Protein AF-A0A2V4P6G4-F1 (afdb_monomer_lite)

Secondary structure (DSSP, 8-state):
----HHHHHHHH-TTTB-TTSPBPHHHHHH-TTTTSPPPP---S----S-PPP----HHHHHHHHHHHHHHHHHHHHHHH--TT-HHHHHHHHTTTSHHHHHHHHHHHHHHHHHHHHHHHHHHHHHHHHHHHHHHHHHHHHHHHHHHTT--

Radius of gyration: 22.83 Å; chains: 1; bounding box: 56×33×75 Å

Sequence (151 aa):
MTMADSDLNHQLDPWMFDKSGNLTPQARQQHPDLAGTPAAIGTGGSGSGGGQPLVVTPAALHTAGQNALQLGNRMVADCQIPAGNSMFAAATAMSGWAVGGAITTAHQTWEMQFLTLGGNLITIGQNMQDSAAGYTRTDNANHAHLRGMDF

Organism: NCBI:txid565073

Structure (mmCIF, N/CA/C/O backbone):
data_AF-A0A2V4P6G4-F1
#
_entry.id   AF-A0A2V4P6G4-F1
#
loop_
_atom_site.group_PDB
_atom_site.id
_atom_site.type_symbol
_atom_site.label_atom_id
_atom_site.label_alt_id
_atom_site.label_comp_id
_atom_site.label_asym_id
_atom_site.label_entity_id
_atom_site.label_seq_id
_atom_site.pdbx_PDB_ins_code
_atom_site.Cartn_x
_atom_site.Cartn_y
_atom_site.Cartn_z
_atom_site.occupancy
_atom_site.B_iso_or_equiv
_atom_site.auth_seq_id
_atom_site.auth_comp_id
_atom_site.auth_asym_id
_atom_site.auth_atom_id
_atom_site.pdbx_PDB_model_num
ATOM 1 N N . MET A 1 1 ? -18.436 -20.971 1.204 1.00 41.25 1 MET A N 1
ATOM 2 C CA . MET A 1 1 ? -19.291 -20.081 0.395 1.00 41.25 1 MET A CA 1
ATOM 3 C C . MET A 1 1 ? -18.575 -18.743 0.348 1.00 41.25 1 MET A C 1
ATOM 5 O O . MET A 1 1 ? -18.669 -17.973 1.289 1.00 41.25 1 MET A O 1
ATOM 9 N N . THR A 1 2 ? -17.695 -18.562 -0.633 1.00 46.50 2 THR A N 1
ATOM 10 C CA . THR A 1 2 ? -16.889 -17.346 -0.796 1.00 46.50 2 THR A CA 1
ATOM 11 C C . THR A 1 2 ? -17.756 -16.307 -1.487 1.00 46.50 2 THR A C 1
ATOM 13 O O . THR A 1 2 ? -18.020 -16.432 -2.680 1.00 46.50 2 THR A O 1
ATOM 16 N N . MET A 1 3 ? -18.255 -15.336 -0.724 1.00 40.94 3 MET A N 1
ATOM 17 C CA . MET A 1 3 ? -18.808 -14.107 -1.290 1.00 40.94 3 MET A CA 1
ATOM 18 C C . MET A 1 3 ? -17.674 -13.452 -2.083 1.00 40.94 3 MET A C 1
ATOM 20 O O . MET A 1 3 ? -16.583 -13.268 -1.543 1.00 40.94 3 MET A O 1
ATOM 24 N N . ALA A 1 4 ? -17.881 -13.228 -3.378 1.00 50.12 4 ALA A N 1
ATOM 25 C CA . ALA A 1 4 ? -16.878 -12.583 -4.210 1.00 50.12 4 ALA A CA 1
ATOM 26 C C . ALA A 1 4 ? -16.639 -11.159 -3.688 1.00 50.12 4 ALA A C 1
ATOM 28 O O . ALA A 1 4 ? -17.573 -10.505 -3.231 1.00 50.12 4 ALA A O 1
ATOM 29 N N . ASP A 1 5 ? -15.400 -10.681 -3.772 1.00 54.97 5 ASP A N 1
ATOM 30 C CA . ASP A 1 5 ? -14.977 -9.331 -3.365 1.00 54.97 5 ASP A CA 1
ATOM 31 C C . ASP A 1 5 ? -15.906 -8.233 -3.938 1.00 54.97 5 ASP A C 1
ATOM 33 O O . ASP A 1 5 ? -16.254 -7.264 -3.267 1.00 54.97 5 ASP A O 1
ATOM 37 N N . SER A 1 6 ? -16.449 -8.476 -5.140 1.00 55.41 6 SER A N 1
ATOM 38 C CA . SER A 1 6 ? -17.459 -7.647 -5.805 1.00 55.41 6 SER A CA 1
ATOM 39 C C . SER A 1 6 ? -18.785 -7.523 -5.044 1.00 55.41 6 SER A C 1
ATOM 41 O O . SER A 1 6 ? -19.347 -6.434 -4.997 1.00 55.41 6 SER A O 1
ATOM 43 N N . ASP A 1 7 ? -19.283 -8.590 -4.412 1.00 58.69 7 ASP A N 1
ATOM 44 C CA . ASP A 1 7 ? -20.525 -8.537 -3.621 1.00 58.69 7 ASP A CA 1
ATOM 45 C C . ASP A 1 7 ? -20.340 -7.723 -2.336 1.00 58.69 7 ASP A C 1
ATOM 47 O O . ASP A 1 7 ? -21.251 -7.010 -1.914 1.00 58.69 7 ASP A O 1
ATOM 51 N N . LEU A 1 8 ? -19.153 -7.802 -1.724 1.00 58.59 8 LEU A N 1
ATOM 52 C CA . LEU A 1 8 ? -18.829 -7.019 -0.533 1.00 58.59 8 LEU A CA 1
ATOM 53 C C . LEU A 1 8 ? -18.698 -5.532 -0.887 1.00 58.59 8 LEU A C 1
ATOM 55 O O . LEU A 1 8 ? -19.271 -4.684 -0.205 1.00 58.59 8 LEU A O 1
ATOM 59 N N . ASN A 1 9 ? -18.022 -5.223 -1.995 1.00 58.03 9 ASN A N 1
ATOM 60 C CA . ASN A 1 9 ? -17.860 -3.851 -2.473 1.00 58.03 9 ASN A CA 1
ATOM 61 C C . ASN A 1 9 ? -19.213 -3.215 -2.859 1.00 58.03 9 ASN A C 1
ATOM 63 O O . ASN A 1 9 ? -19.461 -2.043 -2.586 1.00 58.03 9 ASN A O 1
ATOM 67 N N . HIS A 1 10 ? -20.139 -4.007 -3.412 1.00 58.28 10 HIS A N 1
ATOM 68 C CA . HIS A 1 10 ? -21.508 -3.567 -3.704 1.00 58.28 10 HIS A CA 1
ATOM 69 C C . HIS A 1 10 ? -22.352 -3.323 -2.441 1.00 58.28 10 HIS A C 1
ATOM 71 O O . HIS A 1 10 ? -23.263 -2.494 -2.466 1.00 58.28 10 HIS A O 1
ATOM 77 N N . GLN A 1 11 ? -22.083 -4.037 -1.343 1.00 58.91 11 GLN A N 1
ATOM 78 C CA . GL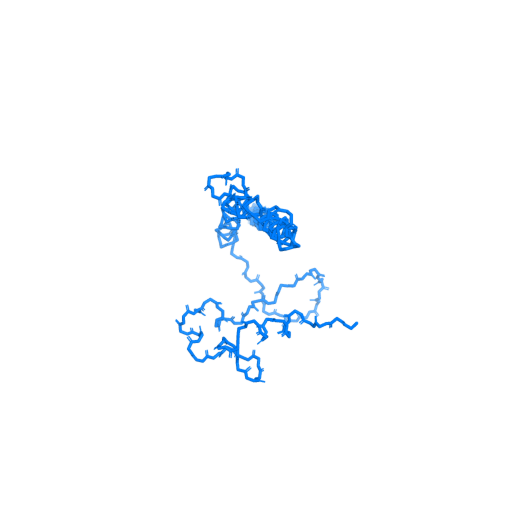N A 1 11 ? -22.780 -3.833 -0.068 1.00 58.91 11 GLN A CA 1
ATOM 79 C C . GLN A 1 11 ? -22.259 -2.627 0.712 1.00 58.91 11 GLN A C 1
ATOM 81 O O . GLN A 1 11 ? -23.041 -1.983 1.412 1.00 58.91 11 GLN A O 1
ATOM 86 N N . LEU A 1 12 ? -20.963 -2.331 0.607 1.00 59.16 12 LEU A N 1
ATOM 87 C CA . LEU A 1 12 ? -20.333 -1.228 1.329 1.00 59.16 12 LEU A CA 1
ATOM 88 C C . LEU A 1 12 ? -20.625 0.135 0.680 1.00 59.16 12 LEU A C 1
ATOM 90 O O . LEU A 1 12 ? -20.827 1.101 1.413 1.00 59.16 12 LEU A O 1
ATOM 94 N N . ASP A 1 13 ? -20.770 0.199 -0.652 1.00 63.94 13 ASP A N 1
ATOM 95 C CA . ASP A 1 13 ? -20.982 1.457 -1.386 1.00 63.94 13 ASP A CA 1
ATOM 96 C C . ASP A 1 13 ? -22.199 1.435 -2.342 1.00 63.94 13 ASP A C 1
ATOM 98 O O . ASP A 1 13 ? -22.058 1.535 -3.568 1.00 63.94 13 ASP A O 1
ATOM 102 N N . PRO A 1 14 ? -23.440 1.389 -1.814 1.00 64.00 14 PRO A N 1
ATOM 103 C CA . PRO A 1 14 ? -24.666 1.285 -2.618 1.00 64.00 14 PRO A CA 1
ATOM 104 C C . PRO A 1 14 ? -24.974 2.523 -3.478 1.00 64.00 14 PRO A C 1
ATOM 106 O O . PRO A 1 14 ? -25.868 2.489 -4.323 1.00 64.00 14 PRO A O 1
ATOM 109 N N . TRP A 1 15 ? -24.268 3.634 -3.256 1.00 71.50 15 TRP A N 1
ATOM 110 C CA . TRP A 1 15 ? -24.363 4.849 -4.070 1.00 71.50 15 TRP A CA 1
ATOM 111 C C . TRP A 1 15 ? -23.343 4.865 -5.225 1.00 71.50 15 TRP A C 1
ATOM 113 O O . TRP A 1 15 ? -23.521 5.601 -6.202 1.00 71.50 15 TRP A O 1
ATOM 123 N N . MET A 1 16 ? -22.283 4.055 -5.124 1.00 67.88 16 MET A N 1
ATOM 124 C CA . MET A 1 16 ? -21.171 4.036 -6.072 1.00 67.88 16 MET A CA 1
ATOM 125 C C . MET A 1 16 ? -21.465 3.123 -7.266 1.00 67.88 16 MET A C 1
ATOM 127 O O . MET A 1 16 ? -21.169 3.494 -8.403 1.00 67.88 16 MET A O 1
ATOM 131 N N . PHE A 1 17 ? -22.135 1.992 -7.032 1.00 69.56 17 PHE A N 1
ATOM 132 C CA . PHE A 1 17 ? -22.493 1.012 -8.060 1.00 69.56 17 PHE A CA 1
ATOM 133 C C . PHE A 1 17 ? -24.010 0.902 -8.246 1.00 69.56 17 PHE A C 1
ATOM 135 O O . PHE A 1 17 ? -24.779 0.887 -7.287 1.00 69.56 17 PHE A O 1
ATOM 142 N N . ASP A 1 18 ? -24.459 0.830 -9.497 1.00 68.88 18 ASP A N 1
ATOM 143 C CA . ASP A 1 18 ? -25.845 0.537 -9.833 1.00 68.88 18 ASP A CA 1
ATOM 144 C C . ASP A 1 18 ? -26.171 -0.955 -9.646 1.00 68.88 18 ASP A C 1
ATOM 146 O O . ASP A 1 18 ? -25.302 -1.797 -9.419 1.00 68.88 18 ASP A O 1
ATOM 150 N N . LYS A 1 19 ? -27.455 -1.311 -9.775 1.00 63.47 19 LYS A N 1
ATOM 151 C CA . LYS A 1 19 ? -27.935 -2.700 -9.627 1.00 63.47 19 LYS A CA 1
ATOM 152 C C . LYS A 1 19 ? -27.333 -3.686 -10.640 1.00 63.47 19 LYS A C 1
ATOM 154 O O . LYS A 1 19 ? -27.551 -4.886 -10.504 1.00 63.47 19 LYS A O 1
ATOM 159 N N . SER A 1 20 ? -26.627 -3.189 -11.651 1.00 62.22 20 SER A N 1
ATOM 160 C CA . SER A 1 20 ? -25.957 -3.971 -12.690 1.00 62.22 20 SER A CA 1
ATOM 161 C C . SER A 1 20 ? -24.440 -4.048 -12.465 1.00 62.22 20 SER A C 1
A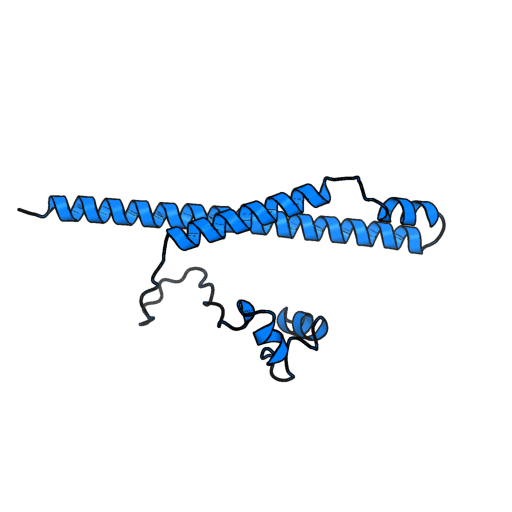TOM 163 O O . SER A 1 20 ? -23.745 -4.635 -13.289 1.00 62.22 20 SER A O 1
ATOM 165 N N . GLY A 1 21 ? -23.924 -3.463 -11.375 1.00 57.22 21 GLY A N 1
ATOM 166 C CA . GLY A 1 21 ? -22.501 -3.425 -11.036 1.00 57.22 21 GLY A CA 1
ATOM 167 C C . GLY A 1 21 ? -21.693 -2.360 -11.775 1.00 57.22 21 GLY A C 1
ATOM 168 O O . GLY A 1 21 ? -20.466 -2.394 -11.738 1.00 57.22 21 GLY A O 1
ATOM 169 N N . ASN A 1 22 ? -22.347 -1.409 -12.446 1.00 64.94 22 ASN A N 1
ATOM 170 C CA . ASN A 1 22 ? -21.659 -0.306 -13.115 1.00 64.94 22 ASN A CA 1
ATOM 171 C C . ASN A 1 22 ? -21.613 0.933 -12.222 1.00 64.94 22 ASN A C 1
ATOM 173 O O . ASN A 1 22 ? -22.536 1.191 -11.454 1.00 64.94 22 ASN A O 1
ATOM 177 N N . LEU A 1 23 ? -20.576 1.757 -12.373 1.00 68.56 23 LEU A N 1
ATOM 178 C CA . LEU A 1 23 ? -20.483 3.022 -11.646 1.00 68.56 23 LEU A CA 1
ATOM 179 C C . LEU A 1 23 ? -21.652 3.952 -11.990 1.00 68.56 23 LEU A C 1
ATOM 181 O O . LEU A 1 23 ? -21.940 4.234 -13.168 1.00 68.56 23 LEU A O 1
ATOM 185 N N . THR A 1 24 ? -22.294 4.493 -10.956 1.00 73.00 24 THR A N 1
ATOM 186 C CA . THR A 1 24 ? -23.353 5.487 -11.133 1.00 73.00 24 THR A CA 1
ATOM 187 C C . THR A 1 24 ? -22.798 6.744 -11.827 1.00 73.00 24 THR A C 1
ATOM 189 O O . THR A 1 24 ? -21.595 7.026 -11.776 1.00 73.00 24 THR A O 1
ATOM 192 N N . PRO A 1 25 ? -23.636 7.533 -12.525 1.00 67.19 25 PRO A N 1
ATOM 193 C CA . PRO A 1 25 ? -23.183 8.764 -13.179 1.00 67.19 25 PRO A CA 1
ATOM 194 C C . PRO A 1 25 ? -22.549 9.768 -12.204 1.00 67.19 25 PRO A C 1
ATOM 196 O O . PRO A 1 25 ? -21.629 10.490 -12.575 1.00 67.19 25 PRO A O 1
ATOM 199 N N . GLN A 1 26 ? -23.023 9.782 -10.955 1.00 63.88 26 GLN A N 1
ATOM 200 C CA . GLN A 1 26 ? -22.497 10.624 -9.880 1.00 63.88 26 GLN A CA 1
ATOM 201 C C . GLN A 1 26 ? -21.117 10.137 -9.412 1.00 63.88 26 GLN A C 1
ATOM 203 O O . GLN A 1 26 ? -20.202 10.949 -9.279 1.00 63.88 26 GLN A O 1
ATOM 208 N N . ALA A 1 27 ? -20.927 8.820 -9.264 1.00 63.31 27 ALA A N 1
ATOM 209 C CA . ALA A 1 27 ? -19.631 8.232 -8.929 1.00 63.31 27 ALA A CA 1
ATOM 210 C C . ALA A 1 27 ? -18.577 8.480 -10.020 1.00 63.31 27 ALA A C 1
ATOM 212 O O . ALA A 1 27 ? -17.444 8.829 -9.709 1.00 63.31 27 ALA A O 1
ATOM 213 N N . ARG A 1 28 ? -18.959 8.418 -11.303 1.00 64.00 28 ARG A N 1
ATOM 214 C CA . ARG A 1 28 ? -18.058 8.729 -12.433 1.00 64.00 28 ARG A CA 1
ATOM 215 C C . ARG A 1 28 ? -17.573 10.180 -12.470 1.00 64.00 28 ARG A C 1
ATOM 217 O O . ARG A 1 28 ? -16.501 10.438 -13.005 1.00 64.00 28 ARG A O 1
ATOM 224 N N . GLN A 1 29 ? -18.353 11.124 -11.942 1.00 61.38 29 GLN A N 1
ATOM 225 C CA . GLN A 1 29 ? -17.952 12.534 -11.872 1.00 61.38 29 GLN A CA 1
ATOM 226 C C . GLN A 1 29 ? -16.992 12.813 -10.712 1.00 61.38 29 GLN A C 1
ATOM 228 O O . GLN A 1 29 ? -16.122 13.670 -10.841 1.00 61.38 29 GLN A O 1
ATOM 233 N N . GLN A 1 30 ? -17.151 12.107 -9.591 1.00 57.12 30 GLN A N 1
ATOM 234 C CA . GLN A 1 30 ? -16.311 12.285 -8.403 1.00 57.12 30 GLN A CA 1
ATOM 235 C C . GLN A 1 30 ? -15.032 11.439 -8.448 1.00 57.12 30 GLN A C 1
ATOM 237 O O . GLN A 1 30 ? -14.015 11.846 -7.893 1.00 57.12 30 GLN A O 1
ATOM 242 N N . HIS A 1 31 ? -15.068 10.317 -9.168 1.00 57.75 31 HIS A N 1
ATOM 243 C CA . HIS A 1 31 ? -13.965 9.375 -9.330 1.00 57.75 31 HIS A CA 1
ATOM 244 C C . HIS A 1 31 ? -13.703 9.099 -10.822 1.00 57.75 31 HIS A C 1
ATOM 246 O O . HIS A 1 31 ? -14.109 8.063 -11.362 1.00 57.75 31 HIS A O 1
ATOM 252 N N . PRO A 1 32 ? -13.064 10.047 -11.536 1.00 56.06 32 PRO A N 1
ATOM 253 C CA . PRO A 1 32 ? -12.727 9.876 -12.950 1.00 56.06 32 PRO A CA 1
ATOM 254 C C . PRO A 1 32 ? -11.685 8.768 -13.190 1.00 56.06 32 PRO A C 1
ATOM 256 O O . PRO A 1 32 ? -11.561 8.284 -14.312 1.00 56.06 32 PRO A O 1
ATOM 259 N N . ASP A 1 33 ? -10.960 8.352 -12.150 1.00 53.66 33 ASP A N 1
ATOM 260 C CA . ASP A 1 33 ? -10.011 7.234 -12.146 1.00 53.66 33 ASP A CA 1
ATOM 261 C C . ASP A 1 33 ? -10.705 5.865 -12.228 1.00 53.66 33 ASP A C 1
ATOM 263 O O . ASP A 1 33 ? -10.234 4.976 -12.934 1.00 53.66 33 ASP A O 1
ATOM 267 N N . LEU A 1 34 ? -11.856 5.718 -11.569 1.00 54.59 34 LEU A N 1
ATOM 268 C CA . LEU A 1 34 ? -12.681 4.508 -11.582 1.00 54.59 34 LEU A CA 1
ATOM 269 C C . LEU A 1 34 ? -13.527 4.383 -12.863 1.00 54.59 34 LEU A C 1
ATOM 271 O O . LEU A 1 34 ? -13.938 3.287 -13.236 1.00 54.59 34 LEU A O 1
ATOM 275 N N . ALA A 1 35 ? -13.788 5.497 -13.555 1.00 53.03 35 ALA A N 1
ATOM 276 C CA . ALA A 1 35 ? -14.574 5.535 -14.791 1.00 53.03 35 ALA A CA 1
ATOM 277 C C . ALA A 1 35 ? -13.851 4.929 -16.009 1.00 53.03 35 ALA A C 1
ATOM 279 O O . ALA A 1 35 ? -14.492 4.636 -17.023 1.00 53.03 35 ALA A O 1
ATOM 280 N N . GLY A 1 36 ? -12.530 4.763 -15.931 1.00 50.69 36 GLY A N 1
ATOM 281 C CA . GLY A 1 36 ? -11.765 4.022 -16.924 1.00 50.69 36 GLY A CA 1
ATOM 282 C C . GLY A 1 36 ? -11.897 2.527 -16.674 1.00 50.69 36 GLY A C 1
ATOM 283 O O . GLY A 1 36 ? -11.751 2.079 -15.542 1.00 50.69 36 GLY A O 1
ATOM 284 N N . THR A 1 37 ? -12.139 1.737 -17.722 1.00 46.69 37 THR A N 1
ATOM 285 C CA . THR A 1 37 ? -11.984 0.281 -17.641 1.00 46.69 37 THR A CA 1
ATOM 286 C C . THR A 1 37 ? -10.584 -0.003 -17.091 1.00 46.69 37 THR A C 1
ATOM 288 O O . THR A 1 37 ? -9.612 0.367 -17.761 1.00 46.69 37 THR A O 1
ATOM 291 N N . PRO A 1 38 ? -10.435 -0.618 -15.901 1.00 45.53 38 PRO A N 1
ATOM 292 C CA . PRO A 1 38 ? -9.119 -0.986 -15.412 1.00 45.53 38 PRO A CA 1
ATOM 293 C C . PRO A 1 38 ? -8.489 -1.892 -16.464 1.00 45.53 38 PRO A C 1
ATOM 295 O O . PRO A 1 38 ? -9.108 -2.872 -16.890 1.00 45.53 38 PRO A O 1
ATOM 298 N N . ALA A 1 39 ? -7.289 -1.552 -16.933 1.00 45.78 39 ALA A N 1
ATOM 299 C CA . ALA A 1 39 ? -6.548 -2.470 -17.781 1.00 45.78 39 ALA A CA 1
ATOM 300 C C . ALA A 1 39 ? -6.417 -3.787 -17.007 1.00 45.78 39 ALA A C 1
ATOM 302 O O . ALA A 1 39 ? -5.971 -3.784 -15.857 1.00 45.78 39 ALA A O 1
ATOM 303 N N . ALA A 1 40 ? -6.864 -4.893 -17.604 1.00 39.69 40 ALA A N 1
ATOM 304 C CA . ALA A 1 40 ? -6.770 -6.197 -16.969 1.00 39.69 40 ALA A CA 1
ATOM 305 C C . ALA A 1 40 ? -5.315 -6.430 -16.539 1.00 39.69 40 ALA A C 1
ATOM 307 O O . ALA A 1 40 ? -4.403 -6.381 -17.367 1.00 39.69 40 ALA A O 1
ATOM 308 N N . ILE A 1 41 ? -5.092 -6.661 -15.243 1.00 39.62 41 ILE A N 1
ATOM 309 C CA . ILE A 1 41 ? -3.777 -7.050 -14.736 1.00 39.62 41 ILE A CA 1
ATOM 310 C C . ILE A 1 41 ? -3.559 -8.495 -15.183 1.00 39.62 41 ILE A C 1
ATOM 312 O O . ILE A 1 41 ? -4.006 -9.441 -14.539 1.00 39.62 41 ILE A O 1
ATOM 316 N N . GLY A 1 42 ? -2.921 -8.662 -16.340 1.00 35.53 42 GLY A N 1
ATOM 317 C CA . GLY A 1 42 ? -2.499 -9.963 -16.835 1.00 35.53 42 GLY A CA 1
ATOM 318 C C . GLY A 1 42 ? -1.346 -10.486 -15.986 1.00 35.53 42 GLY A C 1
ATOM 319 O O . GLY A 1 42 ? -0.195 -10.104 -16.190 1.00 35.53 42 GLY A O 1
ATOM 320 N N . THR A 1 43 ? -1.639 -11.373 -15.039 1.00 39.06 43 THR A N 1
ATOM 321 C CA . THR A 1 43 ? -0.626 -12.223 -14.416 1.00 39.06 43 THR A CA 1
ATOM 322 C C . THR A 1 43 ? -0.177 -13.262 -15.443 1.00 39.06 43 THR A C 1
ATOM 324 O O . THR A 1 43 ? -0.904 -14.193 -15.754 1.00 39.06 43 THR A O 1
ATOM 327 N N . GLY A 1 44 ? 1.013 -13.049 -16.012 1.00 47.19 44 GLY A N 1
ATOM 328 C CA . GLY A 1 44 ? 1.842 -14.042 -16.705 1.00 47.19 44 GLY A CA 1
ATOM 329 C C . GLY A 1 44 ? 1.129 -15.090 -17.569 1.00 47.19 44 GLY A C 1
ATOM 330 O O . GLY A 1 44 ? 0.730 -16.145 -17.089 1.00 47.19 44 GLY A O 1
ATOM 331 N N . GLY A 1 45 ? 1.120 -14.876 -18.882 1.00 34.72 45 GLY A N 1
ATOM 332 C CA . GLY A 1 45 ? 0.834 -15.935 -19.841 1.00 34.72 45 GLY A CA 1
ATOM 333 C C . GLY A 1 45 ? 1.314 -15.544 -21.226 1.00 34.72 45 GLY A C 1
ATOM 334 O O . GLY A 1 45 ? 0.772 -14.620 -21.826 1.00 34.72 45 GLY A O 1
ATOM 335 N N . SER A 1 46 ? 2.325 -16.251 -21.736 1.00 45.12 46 SER A N 1
ATOM 336 C CA . SER A 1 46 ? 2.700 -16.252 -23.151 1.00 45.12 46 SER A CA 1
ATOM 337 C C . SER A 1 46 ? 1.537 -16.814 -23.973 1.00 45.12 46 SER A C 1
ATOM 339 O O . SER A 1 46 ? 1.509 -17.993 -24.313 1.00 45.12 46 SER A O 1
ATOM 341 N N . GLY A 1 47 ? 0.529 -15.983 -24.223 1.00 37.72 47 GLY A N 1
ATOM 342 C CA . GLY A 1 47 ? -0.610 -16.284 -25.072 1.00 37.72 47 GLY A CA 1
ATOM 343 C C . GLY A 1 47 ? -0.407 -15.637 -26.430 1.00 37.72 47 GLY A C 1
ATOM 344 O O . GLY A 1 47 ? -0.501 -14.421 -26.568 1.00 37.72 47 GLY A O 1
ATOM 345 N N . SER A 1 48 ? -0.144 -16.459 -27.438 1.00 41.94 48 SER A N 1
ATOM 346 C CA . SER A 1 48 ? -0.254 -16.129 -28.855 1.00 41.94 48 SER A CA 1
ATOM 347 C C . SER A 1 48 ? -1.720 -15.845 -29.212 1.00 41.94 48 SER A C 1
ATOM 349 O O . SER A 1 48 ? -2.417 -16.663 -29.801 1.00 41.94 48 SER A O 1
ATOM 351 N N . GLY A 1 49 ? -2.208 -14.673 -28.822 1.00 40.59 49 GLY A N 1
ATOM 352 C CA . GLY A 1 49 ? -3.499 -14.130 -29.225 1.00 40.59 49 GLY A CA 1
ATOM 353 C C . GLY A 1 49 ? -3.305 -12.661 -29.556 1.00 40.59 49 GLY A C 1
ATOM 354 O O . GLY A 1 49 ? -2.672 -11.954 -28.780 1.00 40.59 49 GLY A O 1
ATOM 355 N N . GLY A 1 50 ? -3.786 -12.226 -30.723 1.00 45.66 50 GLY A N 1
ATOM 356 C CA . GLY A 1 50 ? -3.608 -10.877 -31.270 1.00 45.66 50 GLY A CA 1
ATOM 357 C C . GLY A 1 50 ? -4.269 -9.780 -30.433 1.00 45.66 50 GLY A C 1
ATOM 358 O O . GLY A 1 50 ? -5.254 -9.180 -30.852 1.00 45.66 50 GLY A O 1
ATOM 359 N N . GLY A 1 51 ? -3.727 -9.530 -29.245 1.00 45.25 51 GLY A N 1
ATOM 360 C CA . GLY A 1 51 ? -3.983 -8.346 -28.449 1.00 45.25 51 GLY A CA 1
ATOM 361 C C . GLY A 1 51 ? -3.220 -7.162 -29.027 1.00 45.25 51 GLY A C 1
ATOM 362 O O . GLY A 1 51 ? -2.131 -7.318 -29.583 1.00 45.25 51 GLY A O 1
ATOM 363 N N . GLN A 1 52 ? -3.807 -5.973 -28.902 1.00 47.84 52 GLN A N 1
ATOM 364 C CA . GLN A 1 52 ? -3.098 -4.720 -29.144 1.00 47.84 52 GLN A CA 1
ATOM 365 C C . GLN A 1 52 ? -1.737 -4.761 -28.431 1.00 47.84 52 GLN A C 1
ATOM 367 O O . GLN A 1 52 ? -1.679 -5.252 -27.298 1.00 47.84 52 GLN A O 1
ATOM 372 N N . PRO A 1 53 ? -0.650 -4.289 -29.068 1.00 52.16 53 PRO A N 1
ATOM 373 C CA . PRO A 1 53 ? 0.657 -4.284 -28.435 1.00 52.16 53 PRO A CA 1
ATOM 374 C C . PRO A 1 53 ? 0.542 -3.547 -27.102 1.00 52.16 53 PRO A C 1
ATOM 376 O O . PRO A 1 53 ? 0.080 -2.408 -27.051 1.00 52.16 53 PRO A O 1
ATOM 379 N N . LEU A 1 54 ? 0.914 -4.227 -26.017 1.00 56.47 54 LEU A N 1
ATOM 380 C CA . LEU A 1 54 ? 0.984 -3.624 -24.696 1.00 56.47 54 LEU A CA 1
ATOM 381 C C . LEU A 1 54 ? 2.052 -2.527 -24.751 1.00 56.47 54 LEU A C 1
ATOM 383 O O . LEU A 1 54 ? 3.248 -2.809 -24.681 1.00 56.47 54 LEU A O 1
ATOM 387 N N . VAL A 1 55 ? 1.622 -1.278 -24.922 1.00 65.00 55 VAL A N 1
ATOM 388 C CA . VAL A 1 55 ? 2.518 -0.123 -24.884 1.00 65.00 55 VAL A CA 1
ATOM 389 C C . VAL A 1 55 ? 2.811 0.167 -23.422 1.00 65.00 55 VAL A C 1
ATOM 391 O O . VAL A 1 55 ? 2.009 0.775 -22.714 1.00 65.00 55 VAL A O 1
ATOM 394 N N . VAL A 1 56 ? 3.959 -0.312 -22.955 1.00 70.75 56 VAL A N 1
ATOM 395 C CA . VAL A 1 56 ? 4.443 0.009 -21.618 1.00 70.75 56 VAL A CA 1
ATOM 396 C C . VAL A 1 56 ? 5.210 1.319 -21.662 1.00 70.75 56 VAL A C 1
ATOM 398 O O . VAL A 1 56 ? 6.176 1.450 -22.407 1.00 70.75 56 VAL A O 1
ATOM 401 N N . THR A 1 57 ? 4.808 2.268 -20.818 1.00 82.12 57 THR A N 1
ATOM 402 C CA . THR A 1 57 ? 5.512 3.539 -20.630 1.00 82.12 57 THR A CA 1
ATOM 403 C C . THR A 1 57 ? 6.325 3.472 -19.332 1.00 82.12 57 THR A C 1
ATOM 405 O O . THR A 1 57 ? 5.739 3.603 -18.253 1.00 82.12 57 THR A O 1
ATOM 408 N N . PRO A 1 58 ? 7.663 3.305 -19.381 1.00 79.81 58 PRO A N 1
ATOM 409 C CA . PRO A 1 58 ? 8.488 3.165 -18.176 1.00 79.81 58 PRO A CA 1
ATOM 410 C C . PRO A 1 58 ? 8.362 4.348 -17.209 1.00 79.81 58 PRO A C 1
ATOM 412 O O . PRO A 1 58 ? 8.365 4.159 -15.996 1.00 79.81 58 PRO A O 1
ATOM 415 N N . ALA A 1 59 ? 8.173 5.563 -17.734 1.00 72.88 59 ALA A N 1
ATOM 416 C CA . ALA A 1 59 ? 7.942 6.753 -16.917 1.00 72.88 59 ALA A CA 1
ATOM 417 C C . ALA A 1 59 ? 6.648 6.654 -16.088 1.00 72.88 59 ALA A C 1
ATOM 419 O O . ALA A 1 59 ? 6.655 6.975 -14.903 1.00 72.88 59 ALA A O 1
ATOM 420 N N . ALA A 1 60 ? 5.559 6.150 -16.680 1.00 78.19 60 ALA A N 1
ATOM 421 C CA . ALA A 1 60 ? 4.289 5.977 -15.977 1.00 78.19 60 ALA A CA 1
ATOM 422 C C . ALA A 1 60 ? 4.392 4.903 -14.882 1.00 78.19 60 ALA A C 1
ATOM 424 O O . ALA A 1 60 ? 3.896 5.110 -13.776 1.00 78.19 60 ALA A O 1
ATOM 425 N N . LEU A 1 61 ? 5.096 3.797 -15.156 1.00 82.50 61 LEU A N 1
ATOM 426 C CA . LEU A 1 61 ? 5.406 2.771 -14.154 1.00 82.50 61 LEU A CA 1
ATOM 427 C C . LEU A 1 61 ? 6.232 3.334 -12.995 1.00 82.50 61 LEU A C 1
ATOM 429 O O . LEU A 1 61 ? 5.951 3.035 -11.839 1.00 82.50 61 LEU A O 1
ATOM 433 N N . HIS A 1 62 ? 7.226 4.172 -13.288 1.00 82.38 62 HIS A N 1
ATOM 434 C CA . HIS A 1 62 ? 8.056 4.782 -12.257 1.00 82.38 62 HIS A CA 1
ATOM 435 C C . HIS A 1 62 ? 7.241 5.713 -11.352 1.00 82.38 62 HIS A C 1
ATOM 437 O O . HIS A 1 62 ? 7.316 5.601 -10.129 1.00 82.38 62 HIS A O 1
ATOM 443 N N . THR A 1 63 ? 6.415 6.587 -11.937 1.00 84.88 63 THR A N 1
ATOM 444 C CA . THR A 1 63 ? 5.518 7.471 -11.178 1.00 84.88 63 THR A CA 1
ATOM 445 C C . THR A 1 63 ? 4.523 6.673 -10.338 1.00 84.88 63 THR A C 1
ATOM 447 O O . THR A 1 63 ? 4.386 6.936 -9.145 1.00 84.88 63 THR A O 1
ATOM 450 N N . ALA A 1 64 ? 3.868 5.666 -10.922 1.00 84.75 64 ALA A N 1
ATOM 451 C CA . ALA A 1 64 ? 2.942 4.805 -10.191 1.00 84.75 64 ALA A CA 1
ATOM 452 C C . ALA A 1 64 ? 3.645 4.077 -9.035 1.00 84.75 64 ALA A C 1
ATOM 454 O O . ALA A 1 64 ? 3.136 4.062 -7.914 1.00 84.75 64 ALA A O 1
ATOM 455 N N . GLY A 1 65 ? 4.853 3.560 -9.276 1.00 87.44 65 GLY A N 1
ATOM 456 C CA . GLY A 1 65 ? 5.648 2.886 -8.259 1.00 87.44 65 GLY A CA 1
ATOM 457 C C . GLY A 1 65 ? 6.062 3.809 -7.113 1.00 87.44 65 GLY A C 1
ATOM 458 O O . GLY A 1 65 ? 5.956 3.436 -5.948 1.00 87.44 65 GLY A O 1
ATOM 459 N N . GLN A 1 66 ? 6.476 5.043 -7.416 1.00 89.19 66 GLN A N 1
ATOM 460 C CA . GLN A 1 66 ? 6.780 6.056 -6.400 1.00 89.19 66 GLN A CA 1
ATOM 461 C C . GLN A 1 66 ? 5.551 6.437 -5.569 1.00 89.19 66 GLN A C 1
ATOM 463 O O . GLN A 1 66 ? 5.657 6.521 -4.346 1.00 89.19 66 GLN A O 1
ATOM 468 N N . ASN A 1 67 ? 4.391 6.619 -6.203 1.00 89.69 67 ASN A N 1
ATOM 469 C CA . ASN A 1 67 ? 3.146 6.929 -5.502 1.00 89.69 67 ASN A CA 1
ATOM 470 C C . ASN A 1 67 ? 2.740 5.788 -4.560 1.00 89.69 67 ASN A C 1
ATOM 472 O O . ASN A 1 67 ? 2.404 6.033 -3.402 1.00 89.69 67 ASN A O 1
ATOM 476 N N . ALA A 1 68 ? 2.832 4.539 -5.029 1.00 89.56 68 ALA A N 1
ATOM 477 C CA . ALA A 1 68 ? 2.537 3.350 -4.231 1.00 89.56 68 ALA A CA 1
ATOM 478 C C . ALA A 1 68 ? 3.484 3.219 -3.023 1.00 89.56 68 ALA A C 1
ATOM 480 O O . ALA A 1 68 ? 3.020 3.002 -1.904 1.00 89.56 68 ALA A O 1
ATOM 481 N N . LEU A 1 69 ? 4.790 3.446 -3.217 1.00 91.69 69 LEU A N 1
ATOM 482 C CA . LEU A 1 69 ? 5.768 3.477 -2.124 1.00 91.69 69 LEU A CA 1
ATOM 483 C C . LEU A 1 69 ? 5.453 4.570 -1.100 1.00 91.69 69 LEU A C 1
ATOM 485 O O . LEU A 1 69 ? 5.489 4.313 0.100 1.00 91.69 69 LEU A O 1
ATOM 489 N N . GLN A 1 70 ? 5.169 5.794 -1.552 1.00 92.69 70 GLN A N 1
ATOM 490 C CA . GLN A 1 70 ? 4.860 6.910 -0.655 1.00 92.69 70 GLN A CA 1
ATOM 491 C C . GLN A 1 70 ? 3.602 6.636 0.166 1.00 92.69 70 GLN A C 1
ATOM 493 O O . GLN A 1 70 ? 3.617 6.839 1.380 1.00 92.69 70 GLN A O 1
ATOM 498 N N . LEU A 1 71 ? 2.541 6.141 -0.477 1.00 92.31 71 LEU A N 1
ATOM 499 C CA . LEU A 1 71 ? 1.301 5.793 0.205 1.00 92.31 71 LEU A CA 1
ATOM 500 C C . LEU A 1 71 ? 1.522 4.654 1.204 1.00 92.31 71 LEU A C 1
ATOM 502 O O . LEU A 1 71 ? 1.151 4.795 2.365 1.00 92.31 71 LEU A O 1
ATOM 506 N N . GLY A 1 72 ? 2.181 3.569 0.791 1.00 90.50 72 GLY A N 1
ATOM 507 C CA . GLY A 1 72 ? 2.450 2.433 1.669 1.00 90.50 72 GLY A CA 1
ATOM 508 C C . GLY A 1 72 ? 3.315 2.807 2.876 1.00 90.50 72 GLY A C 1
ATOM 509 O O . GLY A 1 72 ? 2.987 2.444 4.003 1.00 90.50 72 GLY A O 1
ATOM 510 N N . ASN A 1 73 ? 4.358 3.619 2.675 1.00 91.25 73 ASN A N 1
ATOM 511 C CA . ASN A 1 73 ? 5.187 4.132 3.770 1.00 91.25 73 ASN A CA 1
ATOM 512 C C . ASN A 1 73 ? 4.395 5.028 4.723 1.00 91.25 73 ASN A C 1
ATOM 514 O O . ASN A 1 73 ? 4.567 4.934 5.936 1.00 91.25 73 ASN A O 1
ATOM 518 N N . ARG A 1 74 ? 3.518 5.887 4.189 1.00 90.19 74 ARG A N 1
ATOM 519 C CA . ARG A 1 74 ? 2.664 6.737 5.019 1.00 90.19 74 ARG A CA 1
ATOM 520 C C . ARG A 1 74 ? 1.688 5.910 5.842 1.00 90.19 74 ARG A C 1
ATOM 522 O O . ARG A 1 74 ? 1.551 6.166 7.029 1.00 90.19 74 ARG A O 1
ATOM 529 N N . MET A 1 75 ? 1.092 4.882 5.248 1.00 88.25 75 MET A N 1
ATOM 530 C CA . MET A 1 75 ? 0.200 3.980 5.967 1.00 88.25 75 MET A CA 1
ATOM 531 C C . MET A 1 75 ? 0.912 3.263 7.123 1.00 88.25 75 MET A C 1
ATOM 533 O O . MET A 1 75 ? 0.404 3.214 8.240 1.00 88.25 75 MET A O 1
ATOM 537 N N . VAL A 1 76 ? 2.123 2.753 6.886 1.00 87.62 76 VAL A N 1
ATOM 538 C CA . VAL A 1 76 ? 2.924 2.120 7.946 1.00 87.62 76 VAL A CA 1
ATOM 539 C C . VAL A 1 76 ? 3.296 3.127 9.038 1.00 87.62 76 VAL A C 1
ATOM 541 O O . VAL A 1 76 ? 3.209 2.799 10.220 1.00 87.62 76 VAL A O 1
ATOM 544 N N . ALA A 1 77 ? 3.671 4.352 8.663 1.00 85.56 77 ALA A N 1
ATOM 545 C CA . ALA A 1 77 ? 3.997 5.408 9.616 1.00 85.56 77 ALA A CA 1
ATOM 546 C C . ALA A 1 77 ? 2.783 5.821 10.463 1.00 85.56 77 ALA A C 1
ATOM 548 O O . ALA A 1 77 ? 2.917 5.969 11.674 1.00 85.56 77 ALA A O 1
ATOM 549 N N . ASP A 1 78 ? 1.599 5.943 9.860 1.00 79.69 78 ASP A N 1
ATOM 550 C CA . ASP A 1 78 ? 0.367 6.321 10.559 1.00 79.69 78 ASP A CA 1
ATOM 551 C C . ASP A 1 78 ? -0.041 5.263 11.607 1.00 79.69 78 ASP A C 1
ATOM 553 O O . ASP A 1 78 ? -0.520 5.628 12.678 1.00 79.69 78 ASP A O 1
ATOM 557 N N . CYS A 1 79 ? 0.244 3.972 11.377 1.00 76.69 79 CYS A N 1
ATOM 558 C CA . CYS A 1 79 ? 0.109 2.925 12.404 1.00 76.69 79 CYS A CA 1
ATOM 559 C C . CYS A 1 79 ? 1.132 3.038 13.547 1.00 76.69 79 CYS A C 1
ATOM 561 O O . CYS A 1 79 ? 0.894 2.531 14.639 1.00 76.69 79 CYS A O 1
ATOM 563 N N . GLN A 1 80 ? 2.291 3.653 13.309 1.00 73.19 80 GLN A N 1
ATOM 564 C CA . GLN A 1 80 ? 3.370 3.760 14.295 1.00 73.19 80 GLN A CA 1
ATOM 565 C C . GLN A 1 80 ? 3.315 5.047 15.118 1.00 73.19 80 GLN A C 1
ATOM 567 O O . GLN A 1 80 ? 4.031 5.145 16.114 1.00 73.19 80 GLN A O 1
ATOM 572 N N . ILE A 1 81 ? 2.493 6.030 14.731 1.00 66.75 81 ILE A N 1
ATOM 573 C CA . ILE A 1 81 ? 2.311 7.277 15.477 1.00 66.75 81 ILE A CA 1
ATOM 574 C C . ILE A 1 81 ? 1.313 7.017 16.620 1.00 66.75 81 ILE A C 1
ATOM 576 O O . ILE A 1 81 ? 0.107 6.969 16.388 1.00 66.75 81 ILE A O 1
ATOM 580 N N . PRO A 1 82 ? 1.757 6.922 17.890 1.00 55.19 82 PRO A N 1
ATOM 581 C CA . PRO A 1 82 ? 0.867 6.622 19.016 1.00 55.19 82 PRO A CA 1
ATOM 582 C C . PRO A 1 82 ? 0.008 7.831 19.421 1.00 55.19 82 PRO A C 1
ATOM 584 O O . PRO A 1 82 ? -0.851 7.727 20.303 1.00 55.19 82 PRO A O 1
ATOM 587 N N . ALA A 1 83 ? 0.270 9.000 18.824 1.00 45.97 83 ALA A N 1
ATOM 588 C CA . ALA A 1 83 ? -0.391 10.269 19.100 1.00 45.97 83 ALA A CA 1
ATOM 589 C C . ALA A 1 83 ? -1.823 10.252 18.543 1.00 45.97 83 ALA A C 1
ATOM 591 O O . ALA A 1 83 ? -2.123 10.857 17.521 1.00 45.97 83 ALA A O 1
ATOM 592 N N . GLY A 1 84 ? -2.703 9.502 19.202 1.00 52.88 84 GLY A N 1
ATOM 593 C CA . GLY A 1 84 ? -4.054 9.267 18.699 1.00 52.88 84 GLY A CA 1
ATOM 594 C C . GLY A 1 84 ? -4.705 7.966 19.142 1.00 52.88 84 GLY A C 1
ATOM 595 O O . GLY A 1 84 ? -5.840 7.722 18.734 1.00 52.88 84 GLY A O 1
ATOM 596 N N . ASN A 1 85 ? -4.073 7.175 20.023 1.00 66.44 85 ASN A N 1
ATOM 597 C CA . ASN A 1 85 ? -4.646 5.944 20.589 1.00 66.44 85 ASN A CA 1
ATOM 598 C C . ASN A 1 85 ? -5.807 6.189 21.579 1.00 66.44 85 ASN A C 1
ATOM 600 O O . ASN A 1 85 ? -5.968 5.522 22.598 1.00 66.44 85 ASN A O 1
ATOM 604 N N . SER A 1 86 ? -6.669 7.139 21.222 1.00 73.19 86 SER A N 1
ATOM 605 C CA . SER A 1 86 ? -8.044 7.320 21.672 1.00 73.19 86 SER A CA 1
ATOM 606 C C . SER A 1 86 ? -8.817 6.002 21.744 1.00 73.19 86 SER A C 1
ATOM 608 O O . SER A 1 86 ? -9.623 5.844 22.651 1.00 73.19 86 SER A O 1
ATOM 610 N N . MET A 1 87 ? -8.520 5.026 20.876 1.00 75.69 87 MET A N 1
ATOM 611 C CA . MET A 1 87 ? -9.061 3.665 20.963 1.00 75.69 87 MET A CA 1
ATOM 612 C C . MET A 1 87 ? -8.597 2.915 22.215 1.00 75.69 87 MET A C 1
ATOM 614 O O . MET A 1 87 ? -9.432 2.353 22.916 1.00 75.69 87 MET A O 1
ATOM 618 N N . PHE A 1 88 ? -7.307 2.950 22.566 1.00 75.12 88 PHE A N 1
ATOM 619 C CA . PHE A 1 88 ? -6.832 2.373 23.829 1.00 75.12 88 PHE A CA 1
ATOM 620 C C . PHE A 1 88 ? -7.324 3.160 25.042 1.00 75.12 88 PHE A C 1
ATOM 622 O O . PHE A 1 88 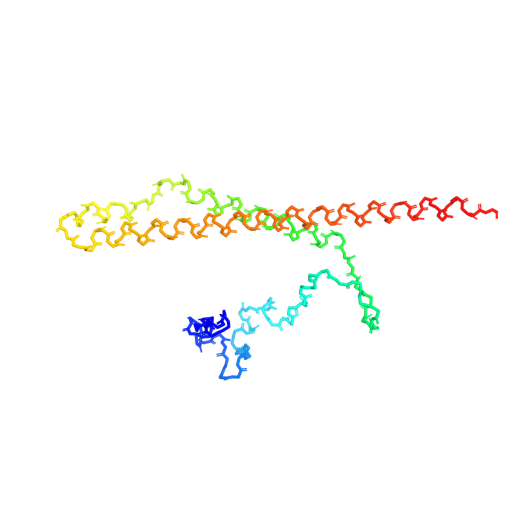? -7.651 2.558 26.063 1.00 75.12 88 PHE A O 1
ATOM 629 N N . ALA A 1 89 ? -7.426 4.488 24.941 1.00 82.06 89 ALA A N 1
ATOM 630 C CA . ALA A 1 89 ? -8.025 5.305 25.995 1.00 82.06 89 ALA A CA 1
ATOM 631 C C . ALA A 1 89 ? -9.505 4.937 26.208 1.00 82.06 89 ALA A C 1
ATOM 633 O O . ALA A 1 89 ? -9.931 4.750 27.346 1.00 82.06 89 ALA A O 1
ATOM 634 N N . ALA A 1 90 ? -10.267 4.747 25.126 1.00 81.81 90 ALA A N 1
ATOM 635 C CA . ALA A 1 90 ? -11.653 4.291 25.163 1.00 81.81 90 ALA A CA 1
ATOM 636 C C . ALA A 1 90 ? -11.766 2.861 25.712 1.00 81.81 90 ALA A C 1
ATOM 638 O O . ALA A 1 90 ? -12.578 2.613 26.600 1.00 81.81 90 ALA A O 1
ATOM 639 N N . ALA A 1 91 ? -10.914 1.937 25.259 1.00 83.19 91 ALA A N 1
ATOM 640 C CA . ALA A 1 91 ? -10.868 0.567 25.766 1.00 83.19 91 ALA A CA 1
ATOM 641 C C . ALA A 1 91 ? -10.546 0.524 27.268 1.00 83.19 91 ALA A C 1
ATOM 643 O O . ALA A 1 91 ? -11.190 -0.208 28.017 1.00 83.19 91 ALA A O 1
ATOM 644 N N . THR A 1 92 ? -9.604 1.357 27.723 1.00 82.94 92 THR A N 1
ATOM 645 C CA . THR A 1 92 ? -9.229 1.482 29.139 1.00 82.94 92 THR A CA 1
ATOM 646 C C . THR A 1 92 ? -10.368 2.073 29.967 1.00 82.94 92 THR A C 1
ATOM 648 O O . THR A 1 92 ? -10.680 1.552 31.036 1.00 82.94 92 THR A O 1
ATOM 651 N N . ALA A 1 93 ? -11.036 3.118 29.467 1.00 87.56 93 ALA A N 1
ATOM 652 C CA . ALA A 1 93 ? -12.205 3.710 30.118 1.00 87.56 93 ALA A CA 1
ATOM 653 C C . ALA A 1 93 ? -13.383 2.723 30.229 1.00 87.56 93 ALA A C 1
ATOM 655 O O . ALA A 1 93 ? -14.200 2.838 31.138 1.00 87.56 93 ALA A O 1
ATOM 656 N N . MET A 1 94 ? -13.448 1.734 29.333 1.00 87.50 94 MET A N 1
ATOM 657 C CA . MET A 1 94 ? -14.450 0.665 29.324 1.00 87.50 94 MET A CA 1
ATOM 658 C C . MET A 1 94 ? -13.956 -0.639 29.972 1.00 87.50 94 MET A C 1
ATOM 660 O O . MET A 1 94 ? -14.559 -1.697 29.777 1.00 87.50 94 MET A O 1
ATOM 664 N N . SER A 1 95 ? -12.873 -0.592 30.753 1.00 84.69 95 SER A N 1
ATOM 665 C CA . SER A 1 95 ? -12.364 -1.764 31.467 1.00 84.69 95 SER A CA 1
ATOM 666 C C . SER A 1 95 ? -13.433 -2.364 32.391 1.00 84.69 95 SER A C 1
ATOM 668 O O . SER A 1 95 ? -14.165 -1.649 33.075 1.00 84.69 95 SER A O 1
ATOM 670 N N . GLY A 1 96 ? -13.554 -3.693 32.380 1.00 85.56 96 GLY A N 1
ATOM 671 C CA . GLY A 1 96 ? -14.603 -4.431 33.096 1.00 85.56 96 GLY A CA 1
ATOM 672 C C . GLY A 1 96 ? -15.923 -4.575 32.329 1.00 85.56 96 GLY A C 1
ATOM 673 O O . GLY A 1 96 ? -16.771 -5.367 32.734 1.00 85.56 96 GLY A O 1
ATOM 674 N N . TRP A 1 97 ? -16.083 -3.888 31.195 1.00 90.62 97 TRP A N 1
ATOM 675 C CA . TRP A 1 97 ? -17.214 -4.066 30.287 1.00 90.62 97 TRP A CA 1
ATOM 676 C C . TRP A 1 97 ? -16.786 -4.888 29.070 1.00 90.62 97 TRP A C 1
ATOM 678 O O . TRP A 1 97 ? -15.692 -4.707 28.536 1.00 90.62 97 TRP A O 1
ATOM 688 N N . ALA A 1 98 ? -17.674 -5.752 28.569 1.00 88.69 98 ALA A N 1
ATOM 689 C CA . ALA A 1 98 ? -17.396 -6.581 27.390 1.00 88.69 98 ALA A CA 1
ATOM 690 C C . ALA A 1 98 ? -16.988 -5.753 26.151 1.00 88.69 98 ALA A C 1
ATOM 692 O O . ALA A 1 98 ? -16.176 -6.194 25.338 1.00 88.69 98 ALA A O 1
ATOM 693 N N . VAL A 1 99 ? -17.502 -4.524 26.036 1.00 87.00 99 VAL A N 1
ATOM 694 C CA . VAL A 1 99 ? -17.193 -3.602 24.934 1.00 87.00 99 VAL A CA 1
ATOM 695 C C . VAL A 1 99 ? -15.729 -3.136 24.921 1.00 87.00 99 VAL A C 1
ATOM 697 O O . VAL A 1 99 ? -15.181 -2.935 23.842 1.00 87.00 99 VAL A O 1
ATOM 700 N N . GLY A 1 100 ? -15.050 -3.043 26.073 1.00 86.75 100 GLY A N 1
ATOM 701 C CA . GLY A 1 100 ? -13.634 -2.650 26.124 1.00 86.75 100 GLY A CA 1
ATOM 702 C C . GLY A 1 100 ? -12.716 -3.674 25.444 1.00 86.75 100 GLY A C 1
ATOM 703 O O . GLY A 1 100 ? -11.810 -3.312 24.688 1.00 86.75 100 GLY A O 1
ATOM 704 N N . GLY A 1 101 ? -13.009 -4.966 25.636 1.00 84.56 101 GLY A N 1
ATOM 705 C CA . GLY A 1 101 ? -12.331 -6.052 24.924 1.00 84.56 101 GLY A CA 1
ATOM 706 C C . GLY A 1 101 ? -12.604 -6.008 23.419 1.00 84.56 101 GLY A C 1
ATOM 707 O O . GLY A 1 101 ? -11.670 -6.075 22.624 1.00 84.56 101 GLY A O 1
ATOM 708 N N . ALA A 1 102 ? -13.866 -5.800 23.028 1.00 87.31 102 ALA A N 1
ATOM 709 C CA . ALA A 1 102 ? -14.254 -5.703 21.621 1.00 87.31 102 ALA A CA 1
ATOM 710 C C . ALA A 1 102 ? -13.565 -4.535 20.888 1.00 87.31 102 ALA A C 1
ATOM 712 O O . ALA A 1 102 ? -13.083 -4.724 19.773 1.00 87.31 102 ALA A O 1
ATOM 713 N N . ILE A 1 103 ? -13.458 -3.356 21.518 1.00 86.38 103 ILE A N 1
ATOM 714 C CA . ILE A 1 103 ? -12.740 -2.195 20.959 1.00 86.38 103 ILE A CA 1
ATOM 715 C C . ILE A 1 103 ? -11.263 -2.525 20.742 1.00 86.38 103 ILE A C 1
ATOM 717 O O . ILE A 1 103 ? -10.721 -2.241 19.676 1.00 86.38 103 ILE A O 1
ATOM 721 N N . THR A 1 104 ? -10.623 -3.164 21.724 1.00 84.00 104 THR A N 1
ATOM 722 C CA . THR A 1 104 ? -9.208 -3.552 21.624 1.00 84.00 104 THR A CA 1
ATOM 723 C C . THR A 1 104 ? -8.980 -4.507 20.451 1.00 84.00 104 THR A C 1
ATOM 725 O O . THR A 1 104 ? -8.088 -4.286 19.635 1.00 84.00 104 THR A O 1
ATOM 728 N N . THR A 1 105 ? -9.813 -5.543 20.317 1.00 85.69 105 THR A N 1
ATOM 729 C CA . THR A 1 105 ? -9.710 -6.512 19.215 1.00 85.69 105 THR A CA 1
ATOM 730 C C . THR A 1 105 ? -9.981 -5.873 17.854 1.00 85.69 105 THR A C 1
ATOM 732 O O . THR A 1 105 ? -9.260 -6.145 16.892 1.00 85.69 105 THR A O 1
ATOM 735 N N . ALA A 1 106 ? -10.998 -5.012 17.758 1.00 85.50 106 ALA A N 1
ATOM 736 C CA . ALA A 1 106 ? -11.313 -4.302 16.522 1.00 85.50 106 ALA A CA 1
ATOM 737 C C . ALA A 1 106 ? -10.145 -3.409 16.084 1.00 85.50 106 ALA A C 1
ATOM 739 O O . ALA A 1 106 ? -9.759 -3.429 14.917 1.00 85.50 106 ALA A O 1
ATOM 740 N N . HIS A 1 107 ? -9.536 -2.693 17.030 1.00 84.69 107 HIS A N 1
ATOM 741 C CA . HIS A 1 107 ? -8.380 -1.847 16.769 1.00 84.69 107 HIS A CA 1
ATOM 742 C C . HIS A 1 107 ? -7.171 -2.649 16.274 1.00 84.69 107 HIS A C 1
ATOM 744 O O . HIS A 1 107 ? -6.629 -2.327 15.222 1.00 84.6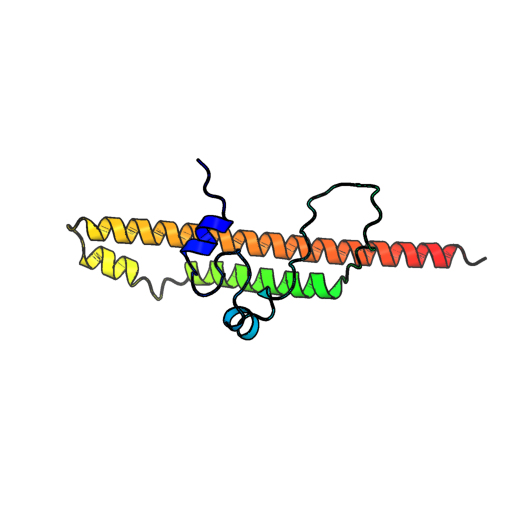9 107 HIS A O 1
ATOM 750 N N . GLN A 1 108 ? -6.810 -3.741 16.953 1.00 84.56 108 GLN A N 1
ATOM 751 C CA . GLN A 1 108 ? -5.708 -4.615 16.524 1.00 84.56 108 GLN A CA 1
ATOM 752 C C . GLN A 1 108 ? -5.939 -5.203 15.125 1.00 84.56 108 GLN A C 1
ATOM 754 O O . GLN 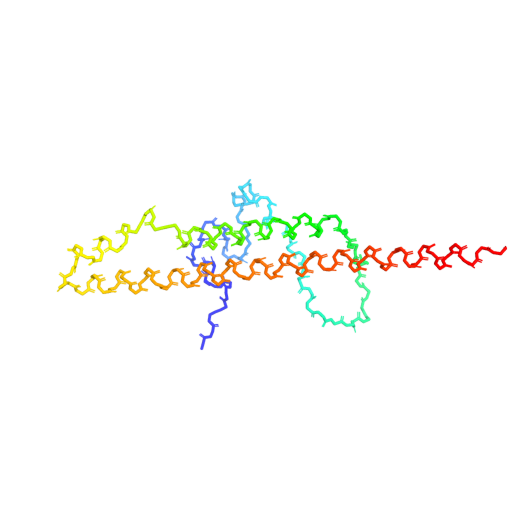A 1 108 ? -5.011 -5.320 14.326 1.00 84.56 108 GLN A O 1
ATOM 759 N N . THR A 1 109 ? -7.186 -5.570 14.817 1.00 86.88 109 THR A N 1
ATOM 760 C CA . THR A 1 109 ? -7.552 -6.082 13.489 1.00 86.88 109 THR A CA 1
ATOM 761 C C . THR A 1 109 ? -7.375 -5.003 12.426 1.00 86.88 109 THR A C 1
ATOM 763 O O . THR A 1 109 ? -6.783 -5.263 11.380 1.00 86.88 109 THR A O 1
ATOM 766 N N . TRP A 1 110 ? -7.847 -3.786 12.707 1.00 85.88 110 TRP A N 1
ATOM 767 C CA . TRP A 1 110 ? -7.674 -2.638 11.825 1.00 85.88 110 TRP A CA 1
ATOM 768 C C . TRP A 1 110 ? -6.191 -2.313 11.593 1.00 85.88 110 TRP A C 1
ATOM 770 O O . TRP A 1 110 ? -5.782 -2.191 10.441 1.00 85.88 110 TRP A O 1
ATOM 780 N N . GLU A 1 111 ? -5.368 -2.264 12.647 1.00 85.56 111 GLU A N 1
ATOM 781 C CA . GLU A 1 111 ? -3.920 -2.026 12.533 1.00 85.56 111 GLU A CA 1
ATOM 782 C C . GLU A 1 111 ? -3.252 -3.077 11.639 1.00 85.56 111 GLU A C 1
ATOM 784 O O . GLU A 1 111 ? -2.493 -2.743 10.729 1.00 85.56 111 GLU A O 1
ATOM 789 N N . MET A 1 112 ? -3.570 -4.358 11.844 1.00 85.31 112 MET A N 1
ATOM 790 C CA . MET A 1 112 ? -3.000 -5.449 11.055 1.00 85.31 112 MET A CA 1
ATOM 791 C C . MET A 1 112 ? -3.387 -5.356 9.576 1.00 85.31 112 MET A C 1
ATOM 793 O O . MET A 1 112 ? -2.539 -5.544 8.699 1.00 85.31 112 MET A O 1
ATOM 797 N N . GLN A 1 113 ? -4.653 -5.051 9.284 1.00 86.81 113 GLN A N 1
ATOM 798 C CA . GLN A 1 113 ? -5.130 -4.871 7.912 1.00 86.81 113 GLN A CA 1
ATOM 799 C C . GLN A 1 113 ? -4.459 -3.669 7.243 1.00 86.81 113 GLN A C 1
ATOM 801 O O . GLN A 1 113 ? -4.026 -3.767 6.094 1.00 86.81 113 GLN A O 1
ATOM 806 N N . PHE A 1 114 ? -4.309 -2.562 7.969 1.00 86.00 114 PHE A N 1
ATOM 807 C CA . PHE A 1 114 ? -3.698 -1.344 7.449 1.00 86.00 114 PHE A CA 1
ATOM 808 C C . PHE A 1 114 ? -2.199 -1.522 7.172 1.00 86.00 114 PHE A C 1
ATOM 810 O O . PHE A 1 114 ? -1.725 -1.147 6.099 1.00 86.00 114 PHE A O 1
ATOM 817 N N . LEU A 1 115 ? -1.468 -2.190 8.074 1.00 87.44 115 LEU A N 1
ATOM 818 C CA . LEU A 1 115 ? -0.065 -2.569 7.867 1.00 87.44 115 LEU A CA 1
ATOM 819 C C . LEU A 1 115 ? 0.103 -3.522 6.681 1.00 87.44 115 LEU A C 1
ATOM 821 O O . LEU A 1 115 ? 1.022 -3.354 5.881 1.00 87.44 115 LEU A O 1
ATOM 825 N N . THR A 1 116 ? -0.796 -4.499 6.544 1.00 89.81 116 THR A N 1
ATOM 826 C CA . THR A 1 116 ? -0.777 -5.445 5.420 1.00 89.81 116 THR A CA 1
ATOM 827 C C . THR A 1 116 ? -0.977 -4.714 4.095 1.00 89.81 116 THR A C 1
ATOM 829 O O . THR A 1 116 ? -0.221 -4.924 3.148 1.00 89.81 116 THR A O 1
ATOM 832 N N . LEU A 1 117 ? -1.955 -3.809 4.029 1.00 89.81 117 LEU A N 1
ATOM 833 C CA . LEU A 1 117 ? -2.203 -3.001 2.839 1.00 89.81 117 LEU A CA 1
ATOM 834 C C . LEU A 1 117 ? -1.009 -2.085 2.520 1.00 89.81 117 LEU A C 1
ATOM 836 O O . LEU A 1 117 ? -0.582 -2.027 1.367 1.00 89.81 117 LEU A O 1
ATOM 840 N N . GLY A 1 118 ? -0.415 -1.444 3.531 1.00 90.12 118 GLY A N 1
ATOM 841 C CA . GLY A 1 118 ? 0.799 -0.642 3.367 1.00 90.12 118 GLY A CA 1
ATOM 842 C C . GLY A 1 118 ? 1.976 -1.454 2.808 1.00 90.12 118 GLY A C 1
ATOM 843 O O . GLY A 1 118 ? 2.619 -1.031 1.847 1.00 90.12 118 GLY A O 1
ATOM 844 N N . GLY A 1 119 ? 2.213 -2.658 3.338 1.00 89.00 119 GLY A N 1
ATOM 845 C CA . GLY A 1 119 ? 3.242 -3.579 2.840 1.00 89.00 119 GLY A CA 1
ATOM 846 C C . GLY A 1 119 ? 2.993 -4.055 1.403 1.00 89.00 119 GLY A C 1
ATOM 847 O O . GLY A 1 119 ? 3.924 -4.107 0.591 1.00 89.00 119 GLY A O 1
ATOM 848 N N . ASN A 1 120 ? 1.736 -4.334 1.052 1.00 91.75 120 ASN A N 1
ATOM 849 C CA . ASN A 1 120 ? 1.352 -4.698 -0.313 1.00 91.75 120 ASN A CA 1
ATOM 850 C C . ASN A 1 120 ? 1.620 -3.552 -1.294 1.00 91.75 120 ASN A C 1
ATOM 852 O O . ASN A 1 120 ? 2.197 -3.780 -2.356 1.00 91.75 120 ASN A O 1
ATOM 856 N N . LEU A 1 121 ? 1.269 -2.315 -0.930 1.00 91.31 121 LEU A N 1
ATOM 857 C CA . LEU A 1 121 ? 1.544 -1.131 -1.750 1.00 91.31 121 LEU A CA 1
ATOM 858 C C . LEU A 1 121 ? 3.042 -0.907 -1.956 1.00 91.31 121 LEU A C 1
ATOM 860 O O . LEU A 1 121 ? 3.462 -0.604 -3.073 1.00 91.31 121 LEU A O 1
ATOM 864 N N . ILE A 1 122 ? 3.853 -1.109 -0.915 1.00 91.00 122 ILE A N 1
ATOM 865 C CA . ILE A 1 122 ? 5.313 -1.021 -1.028 1.00 91.00 122 ILE A CA 1
ATOM 866 C C . ILE A 1 122 ? 5.837 -2.058 -2.030 1.00 91.00 122 ILE A C 1
ATOM 868 O O . ILE A 1 122 ? 6.591 -1.710 -2.939 1.00 91.00 122 ILE A O 1
ATOM 872 N N . THR A 1 123 ? 5.387 -3.308 -1.909 1.00 90.69 123 THR A N 1
ATOM 873 C CA . THR A 1 123 ? 5.793 -4.413 -2.794 1.00 90.69 123 THR A CA 1
ATOM 874 C C . THR A 1 123 ? 5.384 -4.152 -4.245 1.00 90.69 123 THR A C 1
ATOM 876 O O . THR A 1 123 ? 6.185 -4.306 -5.166 1.00 90.69 123 THR A O 1
ATOM 879 N N . ILE A 1 124 ? 4.144 -3.704 -4.468 1.00 90.75 124 ILE A N 1
ATOM 880 C CA . ILE A 1 124 ? 3.652 -3.322 -5.798 1.00 90.75 124 ILE A CA 1
ATOM 881 C C . ILE A 1 124 ? 4.500 -2.179 -6.363 1.00 90.75 124 ILE A C 1
ATOM 883 O O . ILE A 1 124 ? 4.904 -2.229 -7.526 1.00 90.75 124 ILE A O 1
ATOM 887 N N . GLY A 1 125 ? 4.812 -1.176 -5.539 1.00 89.19 125 GLY A N 1
ATOM 888 C CA . GLY A 1 125 ? 5.626 -0.038 -5.942 1.00 89.19 125 GLY A CA 1
ATOM 889 C C . GLY A 1 125 ? 7.034 -0.435 -6.389 1.00 89.19 125 GLY A C 1
ATOM 890 O O . GLY A 1 125 ? 7.499 0.034 -7.428 1.00 89.19 125 GLY A O 1
ATOM 891 N N . GLN A 1 126 ? 7.678 -1.350 -5.659 1.00 88.25 126 GLN A N 1
ATOM 892 C CA . GLN A 1 126 ? 8.978 -1.926 -6.025 1.00 88.25 126 GLN A CA 1
ATOM 893 C C . GLN A 1 126 ? 8.897 -2.697 -7.346 1.00 88.25 126 GLN A C 1
ATOM 895 O O . GLN A 1 126 ? 9.667 -2.419 -8.263 1.00 88.25 126 GLN A O 1
ATOM 900 N N . ASN A 1 127 ? 7.900 -3.572 -7.499 1.00 85.75 127 ASN A N 1
ATOM 901 C CA . ASN A 1 127 ? 7.711 -4.352 -8.724 1.00 85.75 127 ASN A CA 1
ATOM 902 C C . ASN A 1 127 ? 7.523 -3.460 -9.964 1.00 85.75 127 ASN A C 1
ATOM 904 O O . ASN A 1 127 ? 8.024 -3.778 -11.047 1.00 85.75 127 ASN A O 1
ATOM 908 N N . MET A 1 128 ? 6.821 -2.330 -9.825 1.00 87.06 128 MET A N 1
ATOM 909 C CA . MET A 1 128 ? 6.654 -1.357 -10.910 1.00 87.06 128 MET A CA 1
ATOM 910 C C . MET A 1 128 ? 7.972 -0.669 -11.277 1.00 87.06 128 MET A C 1
ATOM 912 O O . MET A 1 128 ? 8.264 -0.507 -12.464 1.00 87.06 128 MET A O 1
ATOM 916 N N . GLN A 1 129 ? 8.784 -0.294 -10.285 1.00 86.94 129 GLN A N 1
ATOM 917 C CA . GLN A 1 129 ? 10.096 0.317 -10.521 1.00 86.94 129 GLN A CA 1
ATOM 918 C C . GLN A 1 129 ? 11.072 -0.661 -11.177 1.00 86.94 129 GLN A C 1
ATOM 920 O O . GLN A 1 129 ? 11.724 -0.305 -12.161 1.00 86.94 129 GLN A O 1
ATOM 925 N N . ASP A 1 130 ? 11.112 -1.905 -10.702 1.00 80.75 130 ASP A N 1
ATOM 926 C CA . ASP A 1 130 ? 11.939 -2.964 -11.284 1.00 80.75 130 ASP A CA 1
ATOM 927 C C . ASP A 1 130 ? 11.531 -3.254 -12.731 1.00 80.75 130 ASP A C 1
ATOM 929 O O . ASP A 1 130 ? 12.386 -3.368 -13.616 1.00 80.75 130 ASP A O 1
ATOM 933 N N . SER A 1 131 ? 10.221 -3.289 -12.993 1.00 82.38 131 SER A N 1
ATOM 934 C CA . SER A 1 131 ? 9.677 -3.442 -14.344 1.00 82.38 131 SER A CA 1
ATOM 935 C C . SER A 1 131 ? 10.100 -2.283 -15.247 1.00 82.38 131 SER A C 1
ATOM 937 O O . SER A 1 131 ? 10.619 -2.519 -16.337 1.00 82.38 131 SER A O 1
ATOM 939 N N . ALA A 1 132 ? 9.955 -1.032 -14.793 1.00 81.88 132 ALA A N 1
ATOM 940 C CA . ALA A 1 132 ? 10.387 0.148 -15.546 1.00 81.88 132 ALA A CA 1
ATOM 941 C C . ALA A 1 132 ? 11.887 0.097 -15.879 1.00 81.88 132 ALA A C 1
ATOM 943 O O . ALA A 1 132 ? 12.280 0.319 -17.026 1.00 81.88 132 ALA A O 1
ATOM 944 N N . ALA A 1 133 ? 12.727 -0.260 -14.904 1.00 79.75 133 ALA A N 1
ATOM 945 C CA . ALA A 1 133 ? 14.166 -0.416 -15.101 1.00 79.75 133 ALA A CA 1
ATOM 946 C C . ALA A 1 133 ? 14.508 -1.566 -16.067 1.00 79.75 133 ALA A C 1
ATOM 948 O O . ALA A 1 133 ? 15.495 -1.486 -16.805 1.00 79.75 133 ALA A O 1
ATOM 949 N N . GLY A 1 134 ? 13.713 -2.640 -16.066 1.00 80.12 134 GLY A N 1
ATOM 950 C CA . GLY A 1 134 ? 13.816 -3.748 -17.015 1.00 80.12 134 GLY A CA 1
ATOM 951 C C . GLY A 1 134 ? 13.536 -3.318 -18.456 1.00 80.12 134 GLY A C 1
ATOM 952 O O . GLY A 1 134 ? 14.333 -3.623 -19.349 1.00 80.12 134 GLY A O 1
ATOM 953 N N . TYR A 1 135 ? 12.466 -2.548 -18.678 1.00 81.31 135 TYR A N 1
ATOM 954 C CA . TYR A 1 135 ? 12.145 -1.998 -20.000 1.00 81.31 135 TYR A CA 1
ATOM 955 C C . TYR A 1 135 ? 13.248 -1.071 -20.511 1.00 81.31 135 TYR A C 1
ATOM 957 O O . TYR A 1 135 ? 13.749 -1.283 -21.612 1.00 81.31 135 TYR A O 1
ATOM 965 N N . THR A 1 136 ? 13.708 -0.121 -19.693 1.00 78.19 136 THR A N 1
ATOM 966 C CA . THR A 1 136 ? 14.787 0.804 -20.077 1.00 78.19 136 THR A CA 1
ATOM 967 C C . THR A 1 136 ? 16.084 0.071 -20.434 1.00 78.19 136 THR A C 1
ATOM 969 O O . THR A 1 136 ? 16.751 0.421 -21.406 1.00 78.19 136 THR A O 1
ATOM 972 N N . ARG A 1 137 ? 16.462 -0.976 -19.683 1.00 74.81 137 ARG A N 1
ATOM 973 C CA . ARG A 1 137 ? 17.647 -1.792 -20.010 1.00 74.81 137 ARG A CA 1
ATOM 974 C C . ARG A 1 137 ? 17.501 -2.522 -21.341 1.00 74.81 137 ARG A C 1
ATOM 976 O O . ARG A 1 137 ? 18.450 -2.541 -22.119 1.00 74.81 137 ARG A O 1
ATOM 983 N N . THR A 1 138 ? 16.334 -3.110 -21.584 1.00 76.00 138 THR A N 1
ATOM 984 C CA . THR A 1 138 ? 16.049 -3.842 -22.825 1.00 76.00 138 THR A CA 1
ATOM 985 C C . THR A 1 138 ? 16.096 -2.906 -24.028 1.00 76.00 138 THR A C 1
ATOM 987 O O . THR A 1 138 ? 16.739 -3.220 -25.026 1.00 76.00 138 THR A O 1
ATOM 990 N N . ASP A 1 139 ? 15.489 -1.727 -23.907 1.00 77.00 139 ASP A N 1
ATOM 991 C CA . ASP A 1 139 ? 15.481 -0.718 -24.964 1.00 77.00 139 ASP A CA 1
ATOM 992 C C . ASP A 1 139 ? 16.900 -0.228 -25.295 1.00 77.00 139 ASP A C 1
ATOM 994 O O . ASP A 1 139 ? 17.323 -0.241 -26.451 1.00 77.00 139 ASP A O 1
ATOM 998 N N . ASN A 1 140 ? 17.705 0.066 -24.269 1.00 73.00 140 ASN A N 1
ATOM 999 C CA . ASN A 1 140 ? 19.110 0.436 -24.443 1.00 73.00 140 ASN A CA 1
ATOM 1000 C C . ASN A 1 140 ? 19.936 -0.669 -25.122 1.00 73.00 140 ASN A C 1
ATOM 1002 O O . ASN A 1 140 ? 20.774 -0.372 -25.977 1.00 73.00 140 ASN A O 1
ATOM 1006 N N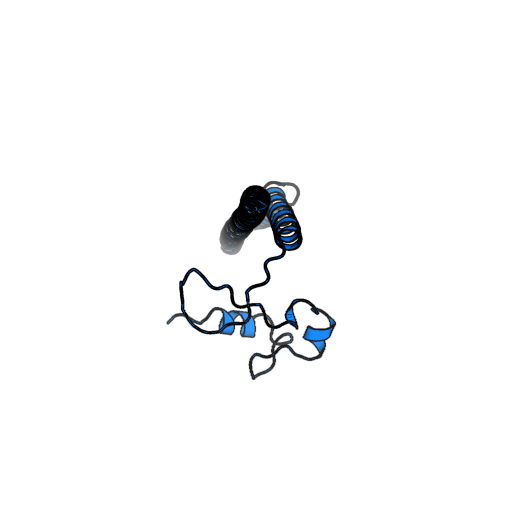 . ALA A 1 141 ? 19.712 -1.936 -24.754 1.00 70.81 141 ALA A N 1
ATOM 1007 C CA . ALA A 1 141 ? 20.390 -3.076 -25.366 1.00 70.81 141 ALA A CA 1
ATOM 1008 C C . ALA A 1 141 ? 20.013 -3.225 -26.848 1.00 70.81 141 ALA A C 1
ATOM 1010 O O . ALA A 1 141 ? 20.897 -3.391 -27.688 1.00 70.81 141 ALA A O 1
ATOM 1011 N N . ASN A 1 142 ? 18.728 -3.077 -27.181 1.00 72.81 142 ASN A N 1
ATOM 1012 C CA . ASN A 1 142 ? 18.246 -3.105 -28.562 1.00 72.81 142 ASN A CA 1
ATOM 1013 C C . ASN A 1 142 ? 18.841 -1.954 -29.384 1.00 72.81 142 ASN A C 1
ATOM 1015 O O . ASN A 1 142 ? 19.367 -2.178 -30.472 1.00 72.81 142 ASN A O 1
ATOM 1019 N N . HIS A 1 143 ? 18.850 -0.735 -28.842 1.00 72.75 143 HIS A N 1
ATOM 1020 C CA . HIS A 1 143 ? 19.467 0.426 -29.485 1.00 72.75 143 HIS A CA 1
ATOM 1021 C C . HIS A 1 143 ? 20.976 0.269 -29.705 1.00 72.75 143 HIS A C 1
ATOM 1023 O O . HIS A 1 143 ? 21.513 0.778 -30.690 1.00 72.75 143 HIS A O 1
ATOM 1029 N N . ALA A 1 144 ? 21.691 -0.379 -28.784 1.00 70.62 144 ALA A N 1
ATOM 1030 C CA . ALA A 1 144 ? 23.111 -0.681 -28.955 1.00 70.62 144 ALA A CA 1
ATOM 1031 C C . ALA A 1 144 ? 23.332 -1.756 -30.029 1.00 70.62 144 ALA A C 1
ATOM 1033 O O . ALA A 1 144 ? 24.235 -1.620 -30.850 1.00 70.62 144 ALA A O 1
ATOM 1034 N N . HIS A 1 145 ? 22.486 -2.789 -30.051 1.00 72.69 145 HIS A N 1
ATOM 1035 C CA . HIS A 1 145 ? 22.555 -3.865 -31.032 1.00 72.69 145 HIS A CA 1
ATOM 1036 C C . HIS A 1 145 ? 22.293 -3.364 -32.455 1.00 72.69 145 HIS A C 1
ATOM 1038 O O . HIS A 1 145 ? 23.081 -3.660 -33.346 1.00 72.69 145 HIS A O 1
ATOM 1044 N N . LEU A 1 146 ? 21.253 -2.544 -32.647 1.00 77.75 146 LEU A N 1
ATOM 1045 C CA . LEU A 1 146 ? 20.915 -1.946 -33.943 1.00 77.75 146 LEU A CA 1
ATOM 1046 C C . LEU A 1 146 ? 22.041 -1.046 -34.467 1.00 77.75 146 LEU A C 1
ATOM 1048 O O . LEU A 1 146 ? 22.453 -1.200 -35.609 1.00 77.75 146 LEU A O 1
ATOM 1052 N N . ARG A 1 147 ? 22.625 -0.194 -33.612 1.00 78.19 147 ARG A N 1
ATOM 1053 C CA . ARG A 1 147 ? 23.796 0.624 -33.984 1.00 78.19 147 ARG A CA 1
ATOM 1054 C C . ARG A 1 147 ? 25.030 -0.202 -34.352 1.00 78.19 147 ARG A C 1
ATOM 1056 O O . ARG A 1 147 ? 25.893 0.288 -35.065 1.00 78.19 147 ARG A O 1
ATOM 1063 N N . GLY A 1 148 ? 25.142 -1.427 -33.841 1.00 71.69 148 GLY A N 1
ATOM 1064 C CA . GLY A 1 148 ? 26.208 -2.360 -34.207 1.00 71.69 148 GLY A CA 1
ATOM 1065 C C . GLY A 1 148 ? 25.963 -3.117 -35.517 1.00 71.69 148 GLY A C 1
ATOM 1066 O O . GLY A 1 148 ? 26.872 -3.803 -35.974 1.00 71.69 148 GLY A O 1
ATOM 1067 N N . MET A 1 149 ? 24.759 -3.028 -36.094 1.00 72.06 149 MET A N 1
ATOM 1068 C CA . MET A 1 149 ? 24.398 -3.642 -37.379 1.00 72.06 149 MET A CA 1
ATOM 1069 C C . MET A 1 149 ? 24.459 -2.679 -38.567 1.00 72.06 149 MET A C 1
ATOM 1071 O O . MET A 1 149 ? 24.349 -3.139 -39.702 1.00 72.06 149 MET A O 1
ATOM 1075 N N . ASP A 1 150 ? 24.612 -1.376 -38.329 1.00 56.31 150 ASP A N 1
ATOM 1076 C CA . ASP A 1 150 ? 24.852 -0.408 -39.396 1.00 56.31 150 ASP A CA 1
ATOM 1077 C C . ASP A 1 150 ? 26.272 -0.640 -39.962 1.00 56.31 150 ASP A C 1
ATOM 1079 O O . ASP A 1 150 ? 27.265 -0.199 -39.377 1.00 56.31 150 ASP A O 1
ATOM 1083 N N . PHE A 1 151 ? 26.351 -1.394 -41.068 1.00 52.12 151 PHE A N 1
ATOM 1084 C CA . PHE A 1 151 ? 27.538 -1.606 -41.912 1.00 52.12 151 PHE A CA 1
ATOM 1085 C C . PHE A 1 151 ? 27.527 -0.664 -43.118 1.00 52.12 151 PHE A C 1
ATOM 1087 O O . PHE A 1 151 ? 26.464 -0.565 -43.777 1.00 52.12 151 PHE A O 1
#

pLDDT: mean 71.62, std 16.25, range [34.72, 92.69]

Foldseek 3Di:
DDDPPLNVVCVVCVQQADPVRDGDPVNCVVCVVNVDDPDPPDDDDPDPDPDDPPDDDLVVLLVQLVVLLVQLVVLLVVLVPCVPVVLLVVLVVCPPHPVSVVSVVVVVVVSVVSNVSSVVSNVSSVVSNVVSVVVVVVVVVVVVVVVVPPD